Protein AF-A0A2V8LVL1-F1 (afdb_monomer_lite)

Secondary structure (DSSP, 8-state):
--HHHHHHHHHHHHHHHHH-HHHHHHHHHHHHHHHHHHHHHHHHHHHHTTTTSSPPPPGGG--HIIIIIHHHHHHHHHHHHHTHHHHHHHHHHHHHHHSHHHHHHHSSS-HHHHHHHHHHHHHHHHHHHTHHHHHHHHHHHHTT----HHHHHHHHHHHHHH-

Structure (mmCIF, N/CA/C/O backbone):
data_AF-A0A2V8LVL1-F1
#
_entry.id   AF-A0A2V8LVL1-F1
#
loop_
_atom_site.group_PDB
_atom_site.id
_atom_site.type_symbol
_atom_site.label_atom_id
_atom_site.label_alt_id
_atom_site.label_comp_id
_atom_site.label_asym_id
_atom_site.label_entity_id
_atom_site.label_seq_id
_atom_site.pdbx_PDB_ins_code
_atom_site.Cartn_x
_atom_site.Cartn_y
_atom_site.Cartn_z
_atom_site.occupancy
_atom_site.B_iso_or_equiv
_atom_site.auth_seq_id
_atom_site.auth_comp_id
_atom_site.auth_asym_id
_atom_site.auth_atom_id
_atom_site.pdbx_PDB_model_num
ATOM 1 N N . MET A 1 1 ? -0.369 -12.156 28.573 1.00 52.00 1 MET A N 1
ATOM 2 C CA . MET A 1 1 ? -1.629 -11.850 27.852 1.00 52.00 1 MET A CA 1
ATOM 3 C C . MET A 1 1 ? -1.976 -13.071 27.010 1.00 52.00 1 MET A C 1
ATOM 5 O O . MET A 1 1 ? -1.117 -13.512 26.262 1.00 52.00 1 MET A O 1
ATOM 9 N N . ARG A 1 2 ? -3.140 -13.711 27.203 1.00 53.47 2 ARG A N 1
ATOM 10 C CA . ARG A 1 2 ? -3.468 -14.971 26.502 1.00 53.47 2 ARG A CA 1
ATOM 11 C C . ARG A 1 2 ? -3.594 -14.706 24.993 1.00 53.47 2 ARG A C 1
ATOM 13 O O . ARG A 1 2 ? -4.491 -13.974 24.589 1.00 53.47 2 ARG A O 1
ATOM 20 N N . SER A 1 3 ? -2.708 -15.309 24.196 1.00 59.66 3 SER A N 1
ATOM 21 C CA . SER A 1 3 ? -2.591 -15.180 22.728 1.00 59.66 3 SER A CA 1
ATOM 22 C C . SER A 1 3 ? -3.938 -15.202 21.978 1.00 59.66 3 SER A C 1
ATOM 24 O O . SER A 1 3 ? -4.165 -14.400 21.073 1.00 59.66 3 SER A O 1
ATOM 26 N N . HIS A 1 4 ? -4.889 -16.020 22.440 1.00 60.53 4 HIS A N 1
ATOM 27 C CA . HIS A 1 4 ? -6.235 -16.129 21.864 1.00 60.53 4 HIS A CA 1
ATOM 28 C C . HIS A 1 4 ? -7.018 -14.805 21.812 1.00 60.53 4 HIS A C 1
ATOM 30 O O . HIS A 1 4 ? -7.758 -14.574 20.864 1.00 60.53 4 HIS A O 1
ATOM 36 N N . SER A 1 5 ? -6.838 -13.900 22.782 1.00 81.31 5 SER A N 1
ATOM 37 C CA . SER A 1 5 ? -7.533 -12.602 22.773 1.00 81.31 5 SER A CA 1
ATOM 38 C C . SER A 1 5 ? -7.004 -11.668 21.682 1.00 81.31 5 SER A C 1
ATOM 40 O O . SER A 1 5 ? -7.778 -10.911 21.102 1.00 81.31 5 SER A O 1
ATOM 42 N N . PHE A 1 6 ? -5.706 -11.732 21.380 1.00 86.25 6 PHE A N 1
ATOM 43 C CA . PHE A 1 6 ? -5.088 -10.870 20.376 1.00 86.25 6 PHE A CA 1
ATOM 44 C C . PHE A 1 6 ? -5.440 -11.307 18.954 1.00 86.25 6 PHE A C 1
ATOM 46 O O . PHE A 1 6 ? -5.788 -10.474 18.126 1.00 86.25 6 PHE A O 1
ATOM 53 N N . LEU A 1 7 ? -5.433 -12.614 18.687 1.00 88.44 7 LEU A N 1
ATOM 54 C CA . LEU A 1 7 ? -5.846 -13.149 17.388 1.00 88.44 7 LEU A CA 1
ATOM 55 C C . LEU A 1 7 ? -7.315 -12.838 17.081 1.00 88.44 7 LEU A C 1
ATOM 57 O O . LEU A 1 7 ? -7.642 -12.508 15.945 1.00 88.44 7 LEU A O 1
ATOM 61 N N . HIS A 1 8 ? -8.193 -12.864 18.089 1.00 89.88 8 HIS A N 1
ATOM 62 C CA . HIS A 1 8 ? -9.584 -12.441 17.911 1.00 89.88 8 HIS A CA 1
ATOM 63 C C . HIS A 1 8 ? -9.707 -10.944 17.606 1.00 89.88 8 HIS A C 1
ATOM 65 O O . HIS A 1 8 ? -10.523 -10.572 16.766 1.00 89.88 8 HIS A O 1
ATOM 71 N N . LEU A 1 9 ? -8.883 -10.093 18.234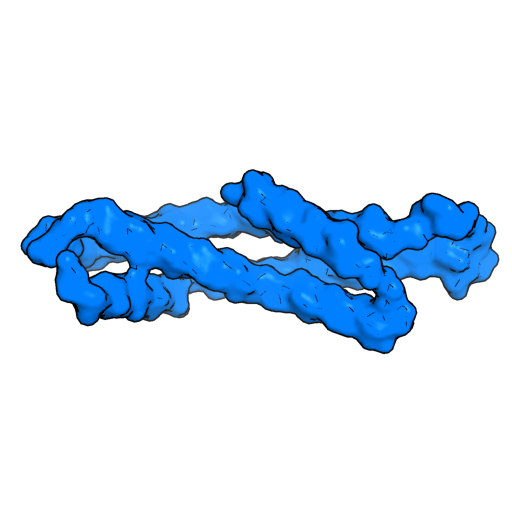 1.00 90.69 9 LEU A N 1
ATOM 72 C CA . LEU A 1 9 ? -8.817 -8.671 17.885 1.00 90.69 9 LEU A CA 1
ATOM 73 C C . LEU A 1 9 ? -8.389 -8.499 16.424 1.00 90.69 9 LEU A C 1
ATOM 75 O O . LEU A 1 9 ? -9.092 -7.837 15.674 1.00 90.69 9 LEU A O 1
ATOM 79 N N . VAL A 1 10 ? -7.310 -9.156 15.991 1.00 92.81 10 VAL A N 1
ATOM 80 C CA . VAL A 1 10 ? -6.839 -9.092 14.595 1.00 92.81 10 VAL A CA 1
ATOM 81 C C . VAL A 1 10 ? -7.902 -9.595 13.613 1.00 92.81 10 VAL A C 1
ATOM 83 O O . VAL A 1 10 ? -8.160 -8.932 12.614 1.00 92.81 10 VAL A O 1
ATOM 86 N N . GLY A 1 11 ? -8.564 -10.721 13.893 1.00 93.56 11 GLY A N 1
ATOM 87 C CA . GLY A 1 11 ? -9.624 -11.255 13.028 1.00 93.56 11 GLY A CA 1
ATOM 88 C C . GLY A 1 11 ? -10.840 -10.328 12.919 1.00 93.56 11 GLY A C 1
ATOM 89 O O . GLY A 1 11 ? -11.407 -10.160 11.834 1.00 93.56 11 GLY A O 1
ATOM 90 N N . LYS A 1 12 ? -11.210 -9.672 14.025 1.00 92.25 12 LYS A N 1
ATOM 91 C CA . LYS A 1 12 ? -12.250 -8.637 14.048 1.00 92.25 12 LYS A CA 1
ATOM 92 C C . LYS A 1 12 ? -11.837 -7.432 13.203 1.00 92.25 12 LYS A C 1
ATOM 94 O O . LYS A 1 12 ? -12.599 -7.023 12.333 1.00 92.25 12 LYS A O 1
ATOM 99 N N . GLU A 1 13 ? -10.635 -6.896 13.418 1.00 94.25 13 GLU A N 1
ATOM 100 C CA . GLU A 1 13 ? -10.109 -5.751 12.662 1.00 94.25 13 GLU A CA 1
ATOM 101 C C . GLU A 1 13 ? -10.022 -6.058 11.159 1.00 94.25 13 GLU A C 1
ATOM 103 O O . GLU A 1 13 ? -10.396 -5.233 10.328 1.00 94.25 13 GLU A O 1
ATOM 108 N N . TRP A 1 14 ? -9.589 -7.269 10.797 1.00 94.75 14 TRP A N 1
ATOM 109 C CA . TRP A 1 14 ? -9.525 -7.732 9.410 1.00 94.75 14 TRP A CA 1
ATOM 110 C C . TRP A 1 14 ? -10.909 -7.730 8.761 1.00 94.75 14 TRP A C 1
ATOM 112 O O . TRP A 1 14 ? -11.099 -7.166 7.687 1.00 94.75 14 TRP A O 1
ATOM 122 N N . SER A 1 15 ? -11.906 -8.288 9.445 1.00 93.75 15 SER A N 1
ATOM 123 C CA . SER A 1 15 ? -13.287 -8.307 8.953 1.00 93.75 15 SER A CA 1
ATOM 124 C C . SER A 1 15 ? -13.844 -6.891 8.755 1.00 93.75 15 SER A C 1
ATOM 126 O O . SER A 1 15 ? -14.516 -6.622 7.760 1.00 93.75 15 SER A O 1
ATOM 128 N N . GLU A 1 16 ? -13.525 -5.959 9.656 1.00 92.75 16 GLU A N 1
ATOM 129 C CA . GLU A 1 16 ? -13.920 -4.552 9.523 1.00 92.75 16 GLU A CA 1
ATOM 130 C C . GLU A 1 16 ? -13.221 -3.840 8.361 1.00 92.75 16 GLU A C 1
ATOM 132 O O . GLU A 1 16 ? -13.859 -3.052 7.658 1.00 92.75 16 GLU A O 1
ATOM 137 N N . LEU A 1 17 ? -11.939 -4.134 8.118 1.00 94.31 17 LEU A N 1
ATOM 138 C CA . LEU A 1 17 ? -11.210 -3.608 6.966 1.00 94.31 17 LEU A CA 1
ATOM 139 C C . LEU A 1 17 ? -11.867 -4.060 5.654 1.00 94.31 17 LEU A C 1
ATOM 141 O O . LEU A 1 17 ? -12.141 -3.226 4.793 1.00 94.31 17 LEU A O 1
ATOM 145 N N . PHE A 1 18 ? -12.198 -5.348 5.525 1.00 93.69 18 PHE A N 1
ATOM 146 C CA . PHE A 1 18 ? -12.882 -5.884 4.340 1.00 93.69 18 PHE A CA 1
ATOM 147 C C . PHE A 1 18 ? -14.332 -5.407 4.206 1.00 93.69 18 PHE A C 1
ATOM 149 O O . PHE A 1 18 ? -14.850 -5.332 3.095 1.00 93.69 18 PHE A O 1
ATOM 156 N N . ALA A 1 19 ? -14.994 -5.029 5.298 1.00 93.56 19 ALA A N 1
ATOM 157 C CA . ALA A 1 19 ? -16.304 -4.382 5.241 1.00 93.56 19 ALA A CA 1
ATOM 158 C C . ALA A 1 19 ? -16.224 -2.889 4.849 1.00 93.56 19 ALA A C 1
ATOM 160 O O . ALA A 1 19 ? -17.241 -2.263 4.533 1.00 93.56 19 ALA A O 1
ATOM 161 N N . SER A 1 20 ? -15.031 -2.285 4.871 1.00 93.44 20 SER A N 1
ATOM 162 C CA . SER A 1 20 ? -14.841 -0.860 4.609 1.00 93.44 20 SER A CA 1
ATOM 163 C C . SER A 1 20 ? -14.911 -0.532 3.118 1.00 93.44 20 SER A C 1
ATOM 165 O O . SER A 1 20 ? -14.058 -0.931 2.328 1.00 93.44 20 SER A O 1
ATOM 167 N N . ARG A 1 21 ? -15.879 0.308 2.731 1.00 94.69 21 ARG A N 1
ATOM 168 C CA . ARG A 1 21 ? -15.981 0.841 1.358 1.00 94.69 21 ARG A CA 1
ATOM 169 C C . ARG A 1 21 ? -14.719 1.591 0.929 1.00 94.69 21 ARG A C 1
ATOM 171 O O . ARG A 1 21 ? -14.315 1.474 -0.219 1.00 94.69 21 ARG A O 1
ATOM 178 N N . SER A 1 22 ? -14.083 2.329 1.841 1.00 93.88 22 SER A N 1
ATOM 179 C CA . SER A 1 22 ? -12.853 3.077 1.547 1.00 93.88 22 SER A CA 1
ATOM 180 C C . SER A 1 22 ? -11.697 2.152 1.165 1.00 93.88 22 SER A C 1
ATOM 182 O O . SER A 1 22 ? -10.917 2.496 0.285 1.00 93.88 22 SER A O 1
ATOM 184 N N . PHE A 1 23 ? -11.604 0.971 1.786 1.00 95.06 23 PHE A N 1
ATOM 185 C CA . PHE A 1 23 ? -10.581 -0.019 1.445 1.00 95.06 23 PHE A CA 1
ATOM 186 C C . PHE A 1 23 ? -10.811 -0.598 0.045 1.00 95.06 23 PHE A C 1
ATOM 188 O O . PHE A 1 23 ? -9.888 -0.652 -0.761 1.00 95.06 23 PHE A O 1
ATOM 195 N N . TRP A 1 24 ? -12.057 -0.931 -0.295 1.00 96.31 24 TRP A N 1
ATOM 196 C CA . TRP A 1 24 ? -12.397 -1.370 -1.651 1.00 96.31 24 TRP A CA 1
ATOM 197 C C . TRP A 1 24 ? -12.166 -0.293 -2.708 1.00 96.31 24 TRP A C 1
ATOM 199 O O . TRP A 1 24 ? -11.687 -0.609 -3.791 1.00 96.31 24 TRP A O 1
ATOM 209 N N . LEU A 1 25 ? -12.454 0.973 -2.396 1.00 95.19 25 LEU A N 1
ATOM 210 C CA . LEU A 1 25 ? -12.138 2.091 -3.287 1.00 95.19 25 LEU A CA 1
ATOM 211 C C . LEU A 1 25 ? -10.628 2.226 -3.503 1.00 95.19 25 LEU A C 1
ATOM 213 O O . LEU A 1 25 ? -10.206 2.392 -4.642 1.00 95.19 25 LEU A O 1
ATOM 217 N N . LEU A 1 26 ? -9.813 2.095 -2.449 1.00 95.00 26 LEU A N 1
ATOM 218 C CA . LEU A 1 26 ? -8.354 2.059 -2.581 1.00 95.00 26 LEU A CA 1
ATOM 219 C C . LEU A 1 26 ? -7.922 0.940 -3.540 1.00 95.00 26 LEU A C 1
ATOM 221 O O . LEU A 1 26 ? -7.208 1.214 -4.500 1.00 95.00 26 LEU A O 1
ATOM 225 N N . LEU A 1 27 ? -8.379 -0.297 -3.317 1.00 94.62 27 LEU A N 1
ATOM 226 C CA . LEU A 1 27 ? -8.017 -1.445 -4.158 1.00 94.62 27 LEU A CA 1
ATOM 227 C C . LEU A 1 27 ? -8.472 -1.279 -5.614 1.00 94.62 27 LEU A C 1
ATOM 229 O O . LEU A 1 27 ? -7.735 -1.614 -6.539 1.00 94.62 27 LEU A O 1
ATOM 233 N N . LEU A 1 28 ? -9.672 -0.738 -5.823 1.00 95.44 28 LEU A N 1
ATOM 234 C CA . LEU A 1 28 ? -10.215 -0.496 -7.154 1.00 95.44 28 LEU A CA 1
ATOM 235 C C . LEU A 1 28 ? -9.431 0.586 -7.902 1.00 95.44 28 LEU A C 1
ATOM 237 O O . LEU A 1 28 ? -9.239 0.462 -9.106 1.00 95.44 28 LEU A O 1
ATOM 241 N N . MET A 1 29 ? -8.964 1.625 -7.208 1.00 94.69 29 MET A N 1
ATOM 242 C CA . MET A 1 29 ? -8.209 2.723 -7.818 1.00 94.69 29 MET A CA 1
ATOM 243 C C . MET A 1 29 ? -6.737 2.377 -8.052 1.00 94.69 29 MET A C 1
ATOM 245 O O . MET A 1 29 ? -6.157 2.816 -9.045 1.00 94.69 29 MET A O 1
ATOM 249 N N . ILE A 1 30 ? -6.125 1.586 -7.167 1.00 94.44 30 ILE A N 1
ATOM 250 C CA . ILE A 1 30 ? -4.687 1.307 -7.235 1.00 94.44 30 ILE A CA 1
ATOM 251 C C . ILE A 1 30 ? -4.324 0.435 -8.440 1.00 94.44 30 ILE A C 1
ATOM 253 O O . ILE A 1 30 ? -3.282 0.645 -9.048 1.00 94.44 30 ILE A O 1
ATOM 257 N N . GLY A 1 31 ? -5.209 -0.482 -8.847 1.00 92.75 31 GLY A N 1
ATOM 258 C CA . GLY A 1 31 ? -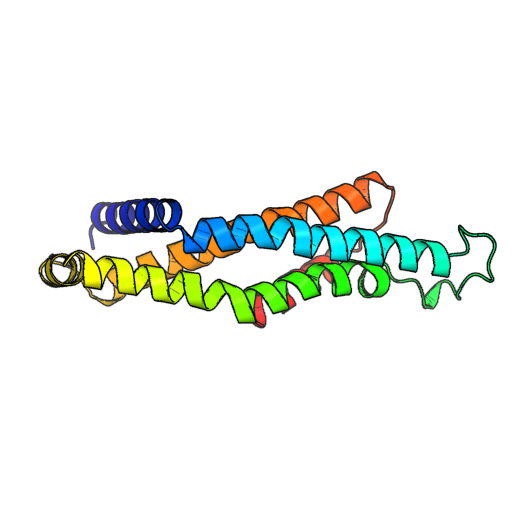5.010 -1.322 -10.030 1.00 92.75 31 GLY A CA 1
ATOM 259 C C . GLY A 1 31 ? -4.825 -0.509 -11.320 1.00 92.75 31 GLY A C 1
ATOM 260 O O . GLY A 1 31 ? -3.759 -0.597 -11.928 1.00 92.75 31 GLY A O 1
ATOM 261 N N . PRO A 1 32 ? -5.812 0.307 -11.737 1.00 94.00 32 PRO A N 1
ATOM 262 C CA . PRO A 1 32 ? -5.694 1.178 -12.903 1.00 94.00 32 PRO A CA 1
ATOM 263 C C . PRO A 1 32 ? -4.547 2.182 -12.798 1.00 94.00 32 PRO A C 1
ATOM 265 O O . PRO A 1 32 ? -3.872 2.421 -13.793 1.00 94.00 32 PRO A O 1
ATOM 268 N N . LEU A 1 33 ? -4.297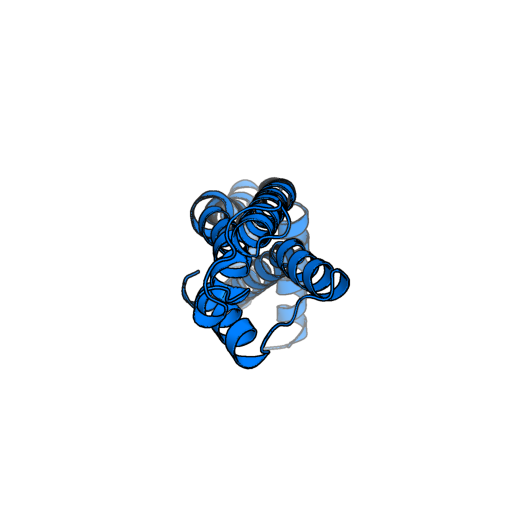 2.746 -11.611 1.00 92.88 33 LEU A N 1
ATOM 269 C CA . LEU A 1 33 ? -3.235 3.736 -11.419 1.00 92.88 33 LEU A CA 1
ATOM 270 C C . LEU A 1 33 ? -1.846 3.127 -11.661 1.00 92.88 33 LEU A C 1
ATOM 272 O O . LEU A 1 33 ? -1.060 3.656 -12.446 1.00 92.88 33 LEU A O 1
ATOM 276 N N . VAL A 1 34 ? -1.572 1.979 -11.037 1.00 94.25 34 VAL A N 1
ATOM 277 C CA . VAL A 1 34 ? -0.312 1.241 -11.201 1.00 94.25 34 VAL A CA 1
ATOM 278 C C . VAL A 1 34 ? -0.204 0.663 -12.609 1.00 94.25 34 VAL A C 1
ATOM 280 O O . VAL A 1 34 ? 0.849 0.760 -13.231 1.00 94.25 34 VAL A O 1
ATOM 283 N N . GLY A 1 35 ? -1.292 0.107 -13.146 1.00 93.12 35 GLY A N 1
ATOM 284 C CA . GLY A 1 35 ? -1.327 -0.456 -14.495 1.00 93.12 35 GLY A CA 1
ATOM 285 C C . GLY A 1 35 ? -1.066 0.590 -15.578 1.00 93.12 35 GLY A C 1
ATOM 286 O O . GLY A 1 35 ? -0.278 0.348 -16.488 1.00 93.12 35 GLY A O 1
ATOM 287 N N . HIS A 1 36 ? -1.666 1.776 -15.464 1.00 93.38 36 HIS A N 1
ATOM 288 C CA . HIS A 1 36 ? -1.409 2.879 -16.387 1.00 93.38 36 HIS A CA 1
ATOM 289 C C . HIS A 1 36 ? 0.037 3.381 -16.291 1.00 93.38 36 HIS A C 1
ATOM 291 O O . HIS A 1 36 ? 0.673 3.589 -17.326 1.00 93.38 36 HIS A O 1
ATOM 297 N N . GLY A 1 37 ? 0.573 3.515 -15.070 1.00 91.38 37 GLY A N 1
ATOM 298 C CA . GLY A 1 37 ? 1.981 3.854 -14.850 1.00 91.38 37 GLY A CA 1
ATOM 299 C C . GLY A 1 37 ? 2.924 2.834 -15.491 1.00 91.38 37 GLY A C 1
ATOM 300 O O . GLY A 1 37 ? 3.826 3.212 -16.232 1.00 91.38 37 GLY A O 1
ATOM 301 N N . PHE A 1 38 ? 2.651 1.543 -15.293 1.00 94.06 38 PHE A N 1
ATOM 302 C CA . PHE A 1 38 ? 3.406 0.438 -15.881 1.00 94.06 38 PHE A CA 1
ATOM 303 C C . PHE A 1 38 ? 3.388 0.457 -17.413 1.00 94.06 38 PHE A C 1
ATOM 305 O O . PHE A 1 38 ? 4.448 0.440 -18.032 1.00 94.06 38 PHE A O 1
ATOM 312 N N . ILE A 1 39 ? 2.205 0.507 -18.036 1.00 93.50 39 ILE A N 1
ATOM 313 C CA . ILE A 1 39 ? 2.075 0.456 -19.503 1.00 93.50 39 ILE A CA 1
ATOM 314 C C . ILE A 1 39 ? 2.786 1.652 -20.137 1.00 93.50 39 ILE A C 1
ATOM 316 O O . ILE A 1 39 ? 3.552 1.481 -21.085 1.00 93.50 39 ILE A O 1
ATOM 320 N N . THR A 1 40 ? 2.565 2.849 -19.590 1.00 92.94 40 THR A N 1
ATOM 321 C CA . THR A 1 40 ? 3.198 4.078 -20.080 1.00 92.94 40 THR A CA 1
ATOM 322 C C . THR A 1 40 ? 4.716 3.998 -19.948 1.00 92.94 40 THR A C 1
ATOM 324 O O . THR A 1 40 ? 5.432 4.287 -20.903 1.00 92.94 40 THR A O 1
ATOM 327 N N . ALA A 1 41 ? 5.224 3.549 -18.798 1.00 92.38 41 ALA A N 1
ATOM 328 C CA . ALA A 1 41 ? 6.659 3.474 -18.564 1.00 92.38 41 ALA A CA 1
ATOM 329 C C . ALA A 1 41 ? 7.348 2.408 -19.430 1.00 92.38 41 ALA A C 1
ATOM 331 O O . ALA A 1 41 ? 8.418 2.660 -19.973 1.00 92.38 41 ALA A O 1
ATOM 332 N N . VAL A 1 42 ? 6.716 1.246 -19.630 1.00 91.56 42 VAL A N 1
ATOM 333 C CA . VAL A 1 42 ? 7.218 0.216 -20.554 1.00 91.56 42 VAL A CA 1
ATOM 334 C C . VAL A 1 42 ? 7.251 0.736 -21.993 1.00 91.56 42 VAL A C 1
ATOM 336 O O . VAL A 1 42 ? 8.235 0.499 -22.689 1.00 91.56 42 VAL A O 1
ATOM 339 N N . GLY A 1 43 ? 6.222 1.469 -22.433 1.00 90.00 43 GLY A N 1
ATOM 340 C CA . GLY A 1 43 ? 6.191 2.087 -23.763 1.00 90.00 43 GLY A CA 1
ATOM 341 C C . GLY A 1 43 ? 7.338 3.079 -23.971 1.00 90.00 43 GLY A C 1
ATOM 342 O O . GLY A 1 43 ? 8.107 2.943 -24.919 1.00 90.00 43 GLY A O 1
ATOM 343 N N . LEU A 1 44 ? 7.518 4.009 -23.028 1.00 88.75 44 LEU A N 1
ATOM 344 C CA . LEU A 1 44 ? 8.610 4.989 -23.063 1.00 88.75 44 LEU A CA 1
ATOM 345 C C . LEU A 1 44 ? 9.990 4.322 -23.009 1.00 88.75 44 LEU A C 1
ATOM 347 O O . LEU A 1 44 ? 10.902 4.714 -23.736 1.00 88.75 44 LEU A O 1
ATOM 351 N N . TYR A 1 45 ? 10.145 3.286 -22.182 1.00 89.12 45 TYR A N 1
ATOM 352 C CA . TYR A 1 45 ? 11.377 2.505 -22.119 1.00 89.12 45 TYR A CA 1
ATOM 353 C C . TYR A 1 45 ? 11.672 1.810 -23.457 1.00 89.12 45 TYR A C 1
ATOM 355 O O . TYR A 1 45 ? 12.814 1.809 -23.921 1.00 89.12 45 TYR A O 1
ATOM 363 N N . ALA A 1 46 ? 10.652 1.248 -24.111 1.00 87.06 46 ALA A N 1
ATOM 364 C CA . ALA A 1 46 ? 10.793 0.584 -25.402 1.00 87.06 46 ALA A CA 1
ATOM 365 C C . ALA A 1 46 ? 11.177 1.568 -26.522 1.00 87.06 46 ALA A C 1
ATOM 367 O O . ALA A 1 46 ? 12.042 1.250 -27.347 1.00 87.06 46 ALA A O 1
ATOM 368 N N . GLU A 1 47 ? 10.586 2.765 -26.540 1.00 86.19 47 GLU A N 1
ATOM 369 C CA . GLU A 1 47 ? 10.948 3.843 -27.468 1.00 86.19 47 GLU A CA 1
ATOM 370 C C . GLU A 1 47 ? 12.404 4.281 -27.272 1.00 86.19 47 GLU A C 1
ATOM 372 O O . GLU A 1 47 ? 13.176 4.296 -28.233 1.00 86.19 47 GLU A O 1
ATOM 377 N N . ALA A 1 48 ? 12.808 4.539 -26.024 1.00 86.06 48 ALA A N 1
ATOM 378 C CA . ALA A 1 48 ? 14.181 4.910 -25.678 1.00 86.06 48 ALA A CA 1
ATOM 379 C C . ALA A 1 48 ? 15.208 3.816 -26.031 1.00 86.06 48 ALA A C 1
ATOM 381 O O . ALA A 1 48 ? 16.351 4.117 -26.379 1.00 86.06 48 ALA A O 1
ATOM 382 N N . SER A 1 49 ? 14.793 2.547 -25.999 1.00 81.94 49 SER A N 1
ATOM 383 C CA . SER A 1 49 ? 15.619 1.398 -26.391 1.00 81.94 49 SER A CA 1
ATOM 384 C C . SER A 1 49 ? 15.764 1.229 -27.912 1.00 81.94 49 SER A C 1
ATOM 386 O O . SER A 1 49 ? 16.465 0.324 -28.359 1.00 81.94 49 SER A O 1
ATOM 388 N N . GLY A 1 50 ? 15.109 2.066 -28.726 1.00 80.06 50 GLY A N 1
ATOM 389 C CA . GLY A 1 50 ? 15.194 2.012 -30.189 1.00 80.06 50 GLY A CA 1
ATOM 390 C C . GLY A 1 50 ? 14.266 0.986 -30.849 1.00 80.06 50 GLY A C 1
ATOM 391 O O . GLY A 1 50 ? 14.330 0.803 -32.064 1.00 80.06 50 GLY A O 1
ATOM 392 N N . SER A 1 51 ? 13.363 0.341 -30.098 1.00 76.81 51 SER A N 1
ATOM 393 C CA . SER A 1 51 ? 12.426 -0.653 -30.659 1.00 76.81 51 SER A CA 1
ATOM 394 C C . SER A 1 51 ? 11.447 -0.062 -31.691 1.00 76.81 51 SER A C 1
ATOM 396 O O . SER A 1 51 ? 10.945 -0.787 -32.546 1.00 76.81 51 SER A O 1
ATOM 398 N N . GLY A 1 52 ? 11.230 1.259 -31.664 1.00 68.94 52 GLY A N 1
ATOM 399 C CA . GLY A 1 52 ? 10.420 2.008 -32.633 1.00 68.94 52 GLY A CA 1
ATOM 400 C C . GLY A 1 52 ? 11.182 2.535 -33.858 1.00 68.94 52 GLY A C 1
ATOM 401 O O . GLY A 1 52 ? 10.640 3.356 -34.591 1.00 68.94 52 GLY A O 1
ATOM 402 N N . GLY A 1 53 ? 12.442 2.130 -34.071 1.00 68.75 53 GLY A N 1
ATOM 403 C CA . GLY A 1 53 ? 13.271 2.592 -35.198 1.00 68.75 53 GLY A CA 1
ATOM 404 C C . GLY A 1 53 ? 13.910 3.978 -35.017 1.00 68.75 53 GLY A C 1
ATOM 405 O O . GLY A 1 53 ? 14.537 4.488 -35.944 1.00 68.75 53 GLY A O 1
ATOM 406 N N . GLY A 1 54 ? 13.764 4.586 -33.835 1.00 72.06 54 GLY A N 1
ATOM 407 C CA . GLY A 1 54 ? 14.448 5.822 -33.443 1.00 72.06 54 GLY A CA 1
ATOM 408 C C . GLY A 1 54 ? 15.887 5.589 -32.954 1.00 72.06 54 GLY A C 1
ATOM 409 O O . GLY A 1 54 ? 16.286 4.444 -32.726 1.00 72.06 54 GLY A O 1
ATOM 410 N N . PRO A 1 55 ? 16.687 6.660 -32.776 1.00 70.62 55 PRO A N 1
ATOM 411 C CA . PRO A 1 55 ? 18.041 6.545 -32.245 1.00 70.62 55 PRO A CA 1
ATOM 412 C C . PRO A 1 55 ? 18.005 5.964 -30.827 1.00 70.62 55 PRO A C 1
ATOM 414 O O . PRO A 1 55 ? 17.431 6.562 -29.919 1.00 70.62 55 PRO A O 1
ATOM 417 N N . ALA A 1 56 ? 18.616 4.791 -30.647 1.00 77.25 56 ALA A N 1
ATOM 418 C CA . ALA A 1 56 ? 18.685 4.134 -29.349 1.00 77.25 56 ALA A CA 1
ATOM 419 C C . ALA A 1 56 ? 19.533 4.960 -28.372 1.00 77.25 56 ALA A C 1
ATOM 421 O O . ALA A 1 56 ? 20.627 5.421 -28.714 1.00 77.25 56 ALA A O 1
ATOM 422 N N . ALA A 1 57 ? 19.039 5.122 -27.144 1.00 77.00 57 ALA A N 1
ATOM 423 C CA . ALA A 1 57 ? 19.831 5.694 -26.067 1.00 77.00 57 ALA A CA 1
ATOM 424 C C . ALA A 1 57 ? 21.043 4.800 -25.752 1.00 77.00 57 ALA A C 1
ATOM 426 O O . ALA A 1 57 ? 21.042 3.592 -26.008 1.00 77.00 57 ALA A O 1
ATOM 427 N N . LEU A 1 58 ? 22.092 5.397 -25.178 1.00 74.81 58 LEU A N 1
ATOM 428 C CA . LEU A 1 58 ? 23.268 4.643 -24.747 1.00 74.81 58 LEU A CA 1
ATOM 429 C C . LEU A 1 58 ? 22.846 3.551 -23.745 1.00 74.81 58 LEU A C 1
ATOM 431 O O . LEU A 1 58 ? 22.109 3.863 -22.807 1.00 74.81 58 LEU A O 1
ATOM 435 N N . PRO A 1 59 ? 23.342 2.305 -23.872 1.00 71.00 59 PRO A N 1
ATOM 436 C CA . PRO A 1 59 ? 22.966 1.201 -22.986 1.00 71.00 59 PRO A CA 1
ATOM 437 C C . PRO A 1 59 ? 23.172 1.499 -21.496 1.00 71.00 59 PRO A C 1
ATOM 439 O O . PRO A 1 59 ? 22.398 1.035 -20.665 1.00 71.00 59 PRO A O 1
ATOM 442 N N . GLN A 1 60 ? 24.174 2.316 -21.149 1.00 72.19 60 GLN A N 1
ATOM 443 C CA . GLN A 1 60 ? 24.415 2.746 -19.767 1.00 72.19 60 GLN A CA 1
ATOM 444 C C . GLN A 1 60 ? 23.290 3.619 -19.175 1.00 72.19 60 GLN A C 1
ATOM 446 O O . GLN A 1 60 ? 23.213 3.736 -17.958 1.00 72.19 60 GLN A O 1
ATOM 451 N N . GLY A 1 61 ? 22.435 4.232 -20.001 1.00 71.12 61 GLY A N 1
ATOM 452 C CA . GLY A 1 61 ? 21.302 5.056 -19.562 1.00 71.12 61 GLY A CA 1
ATOM 453 C C . GLY A 1 61 ? 19.954 4.326 -19.527 1.00 71.12 61 GLY A C 1
ATOM 454 O O . GLY A 1 61 ? 18.957 4.932 -19.149 1.00 71.12 61 GLY A O 1
ATOM 455 N N . LEU A 1 62 ? 19.900 3.050 -19.926 1.00 79.19 62 LEU A N 1
ATOM 456 C CA . LEU A 1 62 ? 18.660 2.274 -20.060 1.00 79.19 62 LEU A CA 1
ATOM 457 C C . LEU A 1 62 ? 18.485 1.273 -18.911 1.00 79.19 62 LEU A C 1
ATOM 459 O O . LEU A 1 62 ? 18.378 0.064 -19.123 1.00 79.19 62 LEU A O 1
ATOM 463 N N . THR A 1 63 ? 18.424 1.769 -17.677 1.00 85.38 63 THR A N 1
ATOM 464 C CA . THR A 1 63 ? 18.134 0.938 -16.501 1.00 85.38 63 THR A CA 1
ATOM 465 C C . THR A 1 63 ? 16.616 0.681 -16.398 1.00 85.38 63 THR A C 1
ATOM 467 O O . THR A 1 63 ? 15.827 1.628 -16.346 1.00 85.38 63 THR A O 1
ATOM 470 N N . PRO A 1 64 ? 16.146 -0.584 -16.338 1.00 84.00 64 PRO A N 1
ATOM 471 C CA . PRO A 1 64 ? 14.724 -0.883 -16.114 1.00 84.00 64 PRO A CA 1
ATOM 472 C C . PRO A 1 64 ? 14.201 -0.344 -14.775 1.00 84.00 64 PRO A C 1
ATOM 474 O O . PRO A 1 64 ? 13.010 -0.071 -14.621 1.00 84.00 64 PRO A O 1
ATOM 477 N N . LEU A 1 65 ? 15.101 -0.186 -13.800 1.00 84.38 65 LEU A N 1
ATOM 478 C CA . LEU A 1 65 ? 14.786 0.377 -12.496 1.00 84.38 65 LEU A CA 1
ATOM 479 C C . LEU A 1 65 ? 14.271 1.815 -12.624 1.00 84.38 65 LEU A C 1
ATOM 481 O O . LEU A 1 65 ? 13.166 2.103 -12.169 1.00 84.38 65 LEU A O 1
ATOM 485 N N . ASP A 1 66 ? 15.036 2.688 -13.278 1.00 82.75 66 ASP A N 1
ATOM 486 C CA . ASP A 1 66 ? 14.696 4.108 -13.383 1.00 82.75 66 ASP A CA 1
ATOM 487 C C . ASP A 1 66 ? 13.673 4.356 -14.492 1.00 82.75 66 ASP A C 1
ATOM 489 O O . ASP A 1 66 ? 12.752 5.153 -14.329 1.00 82.75 66 ASP A O 1
ATOM 493 N N . GLY A 1 67 ? 13.799 3.636 -15.609 1.00 83.69 67 GLY A N 1
ATOM 494 C CA . GLY A 1 67 ? 12.939 3.832 -16.772 1.00 83.69 67 GLY A CA 1
ATOM 495 C C . GLY A 1 67 ? 11.529 3.264 -16.618 1.00 83.69 67 GLY A C 1
ATOM 496 O O . GLY A 1 67 ? 10.616 3.723 -17.299 1.00 83.69 67 GLY A O 1
ATOM 497 N N . MET A 1 68 ? 11.332 2.275 -15.741 1.00 88.19 68 MET A N 1
ATOM 498 C CA . MET A 1 68 ? 10.074 1.532 -15.683 1.00 88.19 68 MET A CA 1
ATOM 499 C C . MET A 1 68 ? 9.575 1.261 -14.259 1.00 88.19 68 MET A C 1
ATOM 501 O O . MET A 1 68 ? 8.414 1.556 -13.959 1.00 88.19 68 MET A O 1
ATOM 505 N N . LEU A 1 69 ? 10.416 0.753 -13.352 1.00 87.31 69 LEU A N 1
ATOM 506 C CA . LEU A 1 69 ? 9.959 0.429 -11.995 1.00 87.31 69 LEU A CA 1
ATOM 507 C C . LEU A 1 69 ? 9.669 1.684 -11.171 1.00 87.31 69 LEU A C 1
ATOM 509 O O . LEU A 1 69 ? 8.604 1.767 -10.564 1.00 87.31 69 LEU A O 1
ATOM 513 N N . ALA A 1 70 ? 10.561 2.674 -11.171 1.00 86.50 70 ALA A N 1
ATOM 514 C CA . ALA A 1 70 ? 10.374 3.924 -10.440 1.00 86.50 70 ALA A CA 1
ATOM 515 C C . ALA A 1 70 ? 9.043 4.637 -10.775 1.00 86.50 70 ALA A C 1
ATOM 517 O O . ALA A 1 70 ? 8.278 4.902 -9.845 1.00 86.50 70 ALA A O 1
ATOM 518 N N . PRO A 1 71 ? 8.681 4.888 -12.051 1.00 87.38 71 PRO A N 1
ATOM 519 C CA . PRO A 1 71 ? 7.387 5.493 -12.383 1.00 87.38 71 PRO A CA 1
ATOM 520 C C . PRO A 1 71 ? 6.190 4.583 -12.066 1.00 87.38 71 PRO A C 1
ATOM 522 O O . PRO A 1 71 ? 5.148 5.079 -11.637 1.00 87.38 71 PRO A O 1
ATOM 525 N N . THR A 1 72 ? 6.331 3.257 -12.197 1.00 90.19 72 THR A N 1
ATOM 526 C CA . THR A 1 72 ? 5.272 2.304 -11.813 1.00 90.19 72 THR A CA 1
ATOM 527 C C . THR A 1 72 ? 4.991 2.355 -10.310 1.00 90.19 72 THR A C 1
ATOM 529 O O . THR A 1 72 ? 3.834 2.382 -9.894 1.00 90.19 72 THR A O 1
ATOM 532 N N . PHE A 1 73 ? 6.038 2.400 -9.482 1.00 89.31 73 PHE A N 1
ATOM 533 C CA . PHE A 1 73 ? 5.902 2.477 -8.029 1.00 89.31 73 PHE A CA 1
ATOM 534 C C . PHE A 1 73 ? 5.574 3.889 -7.524 1.00 89.31 73 PHE A C 1
ATOM 536 O O . PHE A 1 73 ? 4.964 4.020 -6.468 1.00 89.31 73 PHE A O 1
ATOM 543 N N . GLY A 1 74 ? 5.834 4.941 -8.305 1.00 87.56 74 GLY A N 1
ATOM 544 C CA . GLY A 1 74 ? 5.367 6.299 -8.001 1.00 87.56 74 GLY A CA 1
ATOM 545 C C . GLY A 1 74 ? 3.837 6.417 -7.909 1.00 87.56 74 GLY A C 1
ATOM 546 O O . GLY A 1 74 ? 3.315 7.230 -7.148 1.00 87.56 74 GLY A O 1
ATOM 547 N N . ALA A 1 75 ? 3.086 5.551 -8.601 1.00 89.06 75 ALA A N 1
ATOM 548 C CA . ALA A 1 75 ? 1.634 5.438 -8.430 1.00 89.06 75 ALA A CA 1
ATOM 549 C C . ALA A 1 75 ? 1.232 5.083 -6.985 1.00 89.06 75 ALA A C 1
ATOM 551 O O . ALA A 1 75 ? 0.203 5.544 -6.485 1.00 89.06 75 ALA A O 1
ATOM 552 N N . TYR A 1 76 ? 2.050 4.288 -6.297 1.00 90.31 76 TYR A N 1
ATOM 553 C CA . TYR A 1 76 ? 1.813 3.941 -4.904 1.00 90.31 76 TYR A CA 1
ATOM 554 C C . TYR A 1 76 ? 2.081 5.112 -3.954 1.00 90.31 76 TYR A C 1
ATOM 556 O O . TYR A 1 76 ? 1.353 5.235 -2.974 1.00 90.31 76 TYR A O 1
ATOM 564 N N . ASP A 1 77 ? 3.015 6.020 -4.270 1.00 89.12 77 ASP A N 1
ATOM 565 C CA . ASP A 1 77 ? 3.249 7.236 -3.468 1.00 89.12 77 ASP A CA 1
ATOM 566 C C . ASP A 1 77 ? 1.995 8.126 -3.485 1.00 89.12 77 ASP A C 1
ATOM 568 O O . ASP A 1 77 ? 1.562 8.656 -2.456 1.00 89.12 77 ASP A O 1
ATOM 572 N N . LEU A 1 78 ? 1.347 8.231 -4.652 1.00 89.44 78 LEU A N 1
ATOM 573 C CA . LEU A 1 78 ? 0.068 8.927 -4.799 1.00 89.44 78 LEU A CA 1
ATOM 574 C C . LEU A 1 78 ? -1.041 8.227 -4.006 1.00 89.44 78 LEU A C 1
ATOM 576 O O . LEU A 1 78 ? -1.794 8.886 -3.290 1.00 89.44 78 LEU A O 1
ATOM 580 N N . ALA A 1 79 ? -1.145 6.899 -4.090 1.00 90.75 79 ALA A N 1
ATOM 581 C CA . ALA A 1 79 ? -2.154 6.152 -3.341 1.00 90.75 79 ALA A CA 1
ATOM 582 C C . ALA A 1 79 ? -1.942 6.256 -1.817 1.00 90.75 79 ALA A C 1
ATOM 584 O O . ALA A 1 79 ? -2.911 6.443 -1.077 1.00 90.75 79 ALA A O 1
ATOM 585 N N . ALA A 1 80 ? -0.694 6.190 -1.351 1.00 90.00 80 ALA A N 1
ATOM 586 C CA . ALA A 1 80 ? -0.323 6.336 0.052 1.00 90.00 80 ALA A CA 1
ATOM 587 C C . ALA A 1 80 ? -0.637 7.740 0.580 1.00 90.00 80 ALA A C 1
ATOM 589 O O . ALA A 1 80 ? -1.145 7.885 1.687 1.00 90.00 80 ALA A O 1
ATOM 590 N N . THR A 1 81 ? -0.407 8.771 -0.232 1.00 90.81 81 THR A N 1
ATOM 591 C CA . THR A 1 81 ? -0.653 10.164 0.162 1.00 90.81 81 THR A CA 1
ATOM 592 C C . THR A 1 81 ? -2.139 10.522 0.114 1.00 90.81 81 THR A C 1
ATOM 594 O O . THR A 1 81 ? -2.655 11.163 1.028 1.00 90.81 81 THR A O 1
ATOM 597 N N . PHE A 1 82 ? -2.851 10.110 -0.940 1.00 91.25 82 PHE A N 1
ATOM 598 C CA . PHE A 1 82 ? -4.212 10.584 -1.204 1.00 91.25 82 PHE A CA 1
ATOM 599 C C . PHE A 1 82 ? -5.316 9.614 -0.798 1.00 91.25 82 PHE A C 1
ATOM 601 O O . PHE A 1 82 ? -6.402 10.071 -0.469 1.00 91.25 82 PHE A O 1
ATOM 608 N N . LEU A 1 83 ? -5.099 8.298 -0.826 1.00 92.12 83 LEU A N 1
ATOM 609 C CA . LEU A 1 83 ? -6.171 7.314 -0.611 1.00 92.12 83 LEU A CA 1
ATOM 610 C C . LEU A 1 83 ? -6.038 6.586 0.727 1.00 92.12 83 LEU A C 1
ATOM 612 O O . LEU A 1 83 ? -7.035 6.385 1.425 1.00 92.12 83 LEU A O 1
ATOM 616 N N . PHE A 1 84 ? -4.818 6.218 1.118 1.00 91.31 84 PHE A N 1
ATOM 617 C CA . PHE A 1 84 ? -4.573 5.456 2.341 1.00 91.31 84 PHE A CA 1
ATOM 618 C C . PHE A 1 84 ? -5.054 6.152 3.634 1.00 91.31 84 PHE A C 1
ATOM 620 O O . PHE A 1 84 ? -5.676 5.472 4.460 1.00 91.31 84 PHE A O 1
ATOM 627 N N . PRO A 1 85 ? -4.920 7.487 3.812 1.00 93.25 85 PRO A N 1
ATOM 628 C CA . PRO A 1 85 ? -5.429 8.164 5.004 1.00 93.25 85 PRO A CA 1
ATOM 629 C C . PRO A 1 85 ? -6.940 7.985 5.185 1.00 93.25 85 PRO A C 1
ATOM 631 O O . PRO A 1 85 ? -7.413 7.838 6.311 1.00 93.25 85 PRO A O 1
ATOM 634 N N . PHE A 1 86 ? -7.713 7.910 4.095 1.00 94.12 86 PHE A N 1
ATOM 635 C CA . PHE A 1 86 ? -9.156 7.665 4.172 1.00 94.12 86 PHE A CA 1
ATOM 636 C C . PHE A 1 86 ? -9.484 6.265 4.691 1.00 94.12 86 PHE A C 1
ATOM 638 O O . PHE A 1 86 ? -10.475 6.102 5.404 1.00 94.12 86 PHE A O 1
ATOM 645 N N . VAL A 1 87 ? -8.660 5.261 4.381 1.00 95.19 87 VAL A N 1
ATOM 646 C CA . VAL A 1 87 ? -8.813 3.904 4.924 1.00 95.19 87 VAL A CA 1
ATOM 647 C C . VAL A 1 87 ? -8.546 3.906 6.429 1.00 95.19 87 VAL A C 1
ATOM 649 O O . VAL A 1 87 ? -9.376 3.412 7.195 1.00 95.19 87 VAL A O 1
ATOM 652 N N . ALA A 1 88 ? -7.448 4.535 6.859 1.00 93.75 88 ALA A N 1
ATOM 653 C CA . ALA A 1 88 ? -7.077 4.629 8.270 1.00 93.75 88 ALA A CA 1
ATOM 654 C C . ALA A 1 88 ? -8.116 5.407 9.099 1.00 93.75 88 ALA A C 1
ATOM 656 O O . ALA A 1 88 ? -8.590 4.922 10.128 1.00 93.75 88 ALA A O 1
ATOM 657 N N . ILE A 1 89 ? -8.545 6.583 8.625 1.00 94.12 89 ILE A N 1
ATOM 658 C CA . ILE A 1 89 ? -9.581 7.391 9.286 1.00 94.12 89 ILE A CA 1
ATOM 659 C C . ILE A 1 89 ? -10.892 6.610 9.357 1.00 94.12 89 ILE A C 1
ATOM 661 O O . ILE A 1 89 ? -11.546 6.586 10.405 1.00 94.12 89 ILE A O 1
ATOM 665 N N . ARG A 1 90 ? -11.286 5.936 8.265 1.00 93.19 90 ARG A N 1
ATOM 666 C CA . ARG A 1 90 ? -12.537 5.176 8.237 1.00 93.19 90 ARG A CA 1
ATOM 667 C C . ARG A 1 90 ? -12.527 4.024 9.237 1.00 93.19 90 ARG A C 1
ATOM 669 O O . ARG A 1 90 ? -13.565 3.809 9.857 1.00 93.19 90 ARG A O 1
ATOM 676 N N . ALA A 1 91 ? -11.389 3.357 9.435 1.00 91.56 91 ALA A N 1
ATOM 677 C CA . ALA A 1 91 ? -11.232 2.264 10.399 1.00 91.56 91 ALA A CA 1
ATOM 678 C C . ALA A 1 91 ? -11.446 2.692 11.864 1.00 91.56 91 ALA A C 1
ATOM 680 O O . ALA A 1 91 ? -11.800 1.865 12.703 1.00 91.56 91 ALA A O 1
ATOM 681 N N . ILE A 1 92 ? -11.244 3.973 12.186 1.00 91.81 92 ILE A N 1
ATOM 682 C CA . ILE A 1 92 ? -11.524 4.538 13.517 1.00 91.81 92 ILE A CA 1
ATOM 683 C C . ILE A 1 92 ? -12.949 5.111 13.562 1.00 91.81 92 ILE A C 1
ATOM 685 O O . ILE A 1 92 ? -13.692 4.934 14.530 1.00 91.81 92 ILE A O 1
ATOM 689 N N . ALA A 1 93 ? -13.364 5.799 12.497 1.00 92.12 93 ALA A N 1
ATOM 690 C CA . ALA A 1 93 ? -14.671 6.439 12.423 1.00 92.12 93 ALA A CA 1
ATOM 691 C C . ALA A 1 93 ? -15.831 5.427 12.435 1.00 92.12 93 ALA A C 1
ATOM 693 O O . ALA A 1 93 ? -16.877 5.718 13.014 1.00 92.12 93 ALA A O 1
ATOM 694 N N . SER A 1 94 ? -15.667 4.249 11.822 1.00 89.50 94 SER A N 1
ATOM 695 C CA . SER A 1 94 ? -16.679 3.181 11.817 1.00 89.50 94 SER A CA 1
ATOM 696 C C . SER A 1 94 ? -16.978 2.656 13.224 1.00 89.50 94 SER A C 1
ATOM 698 O O . SER A 1 94 ? -18.145 2.499 13.591 1.00 89.50 94 SER A O 1
ATOM 700 N N . GLU A 1 95 ? -15.951 2.454 14.047 1.00 90.06 95 GLU A N 1
ATOM 701 C CA . GLU A 1 95 ? -16.096 2.032 15.444 1.00 90.06 95 GLU A CA 1
ATOM 702 C C . GLU A 1 95 ? -16.741 3.113 16.305 1.00 90.06 95 GLU A C 1
ATOM 704 O O . GLU A 1 95 ? -17.565 2.824 17.175 1.00 90.06 95 GLU A O 1
ATOM 709 N N . LYS A 1 96 ? -16.380 4.378 16.063 1.00 91.00 96 LYS A N 1
ATOM 710 C CA . LYS A 1 96 ? -16.995 5.510 16.756 1.00 91.00 96 LYS A CA 1
ATOM 711 C C . LYS A 1 96 ? -18.483 5.622 16.412 1.00 91.00 96 LYS A C 1
ATOM 713 O O . LYS A 1 96 ? -19.293 5.824 17.312 1.00 91.00 96 LYS A O 1
ATOM 718 N N . GLN A 1 97 ? -18.841 5.475 15.136 1.00 91.56 97 GLN A N 1
ATOM 719 C CA . GLN A 1 97 ? -20.215 5.601 14.642 1.00 91.56 97 GLN A CA 1
ATOM 720 C C . GLN A 1 97 ? -21.120 4.453 15.108 1.00 91.56 97 GLN A C 1
ATOM 722 O O . GLN A 1 97 ? -22.275 4.685 15.445 1.00 91.56 97 GLN A O 1
ATOM 727 N N . SER A 1 98 ? -20.600 3.226 15.149 1.00 87.94 98 SER A N 1
ATOM 728 C CA . SER A 1 98 ? -21.338 2.040 15.611 1.00 87.94 98 SER A CA 1
ATOM 729 C C . SER A 1 98 ? -21.449 1.938 17.136 1.00 87.94 98 SER A C 1
ATOM 731 O O . SER A 1 98 ? -22.141 1.062 17.646 1.00 87.94 98 SER A O 1
ATOM 733 N N . GLY A 1 99 ? -20.741 2.790 17.885 1.00 88.75 99 GLY A N 1
ATOM 734 C CA . GLY A 1 99 ? -20.587 2.652 19.335 1.00 88.75 99 GLY A CA 1
ATOM 735 C C . GLY A 1 99 ? -19.609 1.546 19.755 1.00 88.75 99 GLY A C 1
ATOM 736 O O . GLY A 1 99 ? -19.318 1.424 20.947 1.00 88.75 99 GLY A O 1
ATOM 737 N N . GLY A 1 100 ? -19.040 0.797 18.800 1.00 87.25 100 GLY A N 1
ATOM 738 C CA . GLY A 1 100 ? -18.066 -0.268 19.037 1.00 87.25 100 GLY A CA 1
ATOM 739 C C . GLY A 1 100 ? -16.826 0.200 19.797 1.00 87.25 100 GLY A C 1
ATOM 740 O O . GLY A 1 100 ? -16.300 -0.549 20.615 1.00 87.25 100 GLY A O 1
ATOM 741 N N . LEU A 1 101 ? -16.418 1.465 19.638 1.00 86.56 101 LEU A N 1
ATOM 742 C CA . LEU A 1 101 ? -15.293 2.032 20.390 1.00 86.56 101 LEU A CA 1
ATOM 743 C C . LEU A 1 101 ? -15.534 2.009 21.909 1.00 86.56 101 LEU A C 1
ATOM 745 O O . LEU A 1 101 ? -14.627 1.695 22.675 1.00 86.56 101 LEU A O 1
ATOM 749 N N . LYS A 1 102 ? -16.762 2.298 22.365 1.00 89.06 102 LYS A N 1
ATOM 750 C CA . LYS A 1 102 ? -17.096 2.264 23.800 1.00 89.06 102 LYS A CA 1
ATOM 751 C C . LYS A 1 102 ? -17.032 0.835 24.340 1.00 89.06 102 LYS A C 1
ATOM 753 O O . LYS A 1 102 ? -16.456 0.615 25.401 1.00 89.06 102 LYS A O 1
ATOM 758 N N . LEU A 1 103 ? -17.556 -0.126 23.577 1.00 87.75 103 LEU A N 1
ATOM 759 C CA . LEU A 1 103 ? -17.503 -1.552 23.914 1.00 87.75 103 LEU A CA 1
ATOM 760 C C . LEU A 1 103 ? -16.055 -2.063 23.957 1.00 87.75 103 LEU A C 1
ATOM 762 O O . LEU A 1 103 ? -15.660 -2.755 24.894 1.00 87.75 103 LEU A O 1
ATOM 766 N N . LEU A 1 104 ? -15.231 -1.656 22.989 1.00 85.94 104 LEU A N 1
ATOM 767 C CA . LEU A 1 104 ? -13.805 -1.971 22.947 1.00 85.94 104 LEU A CA 1
ATOM 768 C C . LEU A 1 104 ? -13.055 -1.418 24.150 1.00 85.94 104 LEU A C 1
ATOM 770 O O . LEU A 1 104 ? -12.183 -2.105 24.671 1.00 85.94 104 LEU A O 1
ATOM 774 N N . LEU A 1 105 ? -13.372 -0.211 24.618 1.00 86.31 105 LEU A N 1
ATOM 775 C CA . LEU A 1 105 ? -12.738 0.364 25.806 1.00 86.31 105 LEU A CA 1
ATOM 776 C C . LEU A 1 105 ? -13.164 -0.340 27.102 1.00 86.31 105 LEU A C 1
ATOM 778 O O . LEU A 1 105 ? -12.344 -0.455 28.007 1.00 86.31 105 LEU A O 1
ATOM 782 N N . GLN A 1 106 ? -14.393 -0.858 27.167 1.00 89.25 106 GLN A N 1
ATOM 783 C CA . GLN A 1 106 ? -14.898 -1.624 28.313 1.00 89.25 106 GLN A CA 1
ATOM 784 C C . GLN A 1 106 ? -14.350 -3.059 28.378 1.00 89.25 106 GLN A C 1
ATOM 786 O O . GLN A 1 106 ? -14.306 -3.648 29.457 1.00 89.25 106 GLN A O 1
ATOM 791 N N . LEU A 1 107 ? -13.914 -3.630 27.249 1.00 84.44 107 LEU A N 1
ATOM 792 C CA . LEU A 1 107 ? -13.322 -4.969 27.214 1.00 84.44 107 LEU A CA 1
ATOM 793 C C . LEU A 1 107 ? -11.989 -5.025 27.991 1.00 84.44 107 LEU A C 1
ATOM 795 O O . LEU A 1 107 ? -11.117 -4.172 27.765 1.00 84.44 107 LEU A O 1
ATOM 799 N N . PRO A 1 108 ? -11.774 -6.058 28.832 1.00 79.81 108 PRO A N 1
ATOM 800 C CA . PRO A 1 108 ? -10.526 -6.238 29.563 1.00 79.81 108 PRO A CA 1
ATOM 801 C C . PRO A 1 108 ? -9.362 -6.429 28.586 1.00 79.81 108 PRO A C 1
ATOM 803 O O . PRO A 1 108 ? -9.401 -7.285 27.703 1.00 79.81 108 PRO A O 1
ATOM 806 N N . GLY A 1 109 ? -8.316 -5.620 28.736 1.00 77.56 109 GLY A N 1
ATOM 807 C CA . GLY A 1 109 ? -7.123 -5.685 27.896 1.00 77.56 109 GLY A CA 1
ATOM 808 C C . GLY A 1 109 ? -6.478 -4.323 27.670 1.00 77.56 109 GLY A C 1
ATOM 809 O O . GLY A 1 109 ? -7.132 -3.282 27.741 1.00 77.56 109 GLY A O 1
ATOM 810 N N . ASN A 1 110 ? -5.181 -4.342 27.370 1.00 85.38 110 ASN A N 1
ATOM 811 C CA . ASN A 1 110 ? -4.381 -3.130 27.221 1.00 85.38 110 ASN A CA 1
ATOM 812 C C . ASN A 1 110 ? -4.759 -2.376 25.940 1.00 85.38 110 ASN A C 1
ATOM 814 O O . ASN A 1 110 ? -4.906 -2.981 24.875 1.00 85.38 110 ASN A O 1
ATOM 818 N N . LEU A 1 111 ? -4.841 -1.045 26.030 1.00 86.31 111 LEU A N 1
ATOM 819 C CA . LEU A 1 111 ? -5.086 -0.167 24.881 1.00 86.31 111 LEU A CA 1
ATOM 820 C C . LEU A 1 111 ? -4.050 -0.388 23.769 1.00 86.31 111 LEU A C 1
ATOM 822 O O . LEU A 1 111 ? -4.410 -0.459 22.598 1.00 86.31 111 LEU A O 1
ATOM 826 N N . THR A 1 112 ? -2.787 -0.596 24.143 1.00 88.62 112 THR A N 1
ATOM 827 C CA . THR A 1 112 ? -1.688 -0.869 23.210 1.00 88.62 112 THR A CA 1
ATOM 828 C C . THR A 1 112 ? -1.953 -2.086 22.332 1.00 88.62 112 THR A C 1
ATOM 830 O O . THR A 1 112 ? -1.658 -2.040 21.147 1.00 88.62 112 THR A O 1
ATOM 833 N N . SER A 1 113 ? -2.555 -3.152 22.868 1.00 88.62 113 SER A N 1
ATOM 834 C CA . SER A 1 113 ? -2.875 -4.349 22.077 1.00 88.62 113 SER A CA 1
ATOM 835 C C . SER A 1 113 ? -4.037 -4.128 21.113 1.00 88.62 113 SER A C 1
ATOM 837 O O . SER A 1 113 ? -4.053 -4.707 20.033 1.00 88.62 113 SER A O 1
ATOM 839 N N . LYS A 1 114 ? -5.001 -3.281 21.488 1.00 89.75 114 LYS A N 1
ATOM 840 C CA . LYS A 1 114 ? -6.118 -2.892 20.614 1.00 89.75 114 LYS A CA 1
ATOM 841 C C . LYS A 1 114 ? -5.599 -2.036 19.452 1.00 89.75 114 LYS A C 1
ATOM 843 O O . LYS A 1 114 ? -5.916 -2.301 18.297 1.00 89.75 114 LYS A O 1
ATOM 848 N N . LEU A 1 115 ? -4.727 -1.070 19.753 1.00 90.94 115 LEU A N 1
ATOM 849 C CA . LEU A 1 115 ? -4.072 -0.226 18.749 1.00 90.94 115 LEU A CA 1
ATOM 850 C C . LEU A 1 115 ? -3.118 -1.019 17.849 1.00 90.94 115 LEU A C 1
ATOM 852 O O . LEU A 1 115 ? -3.129 -0.817 16.638 1.00 90.94 115 LEU A O 1
ATOM 856 N N . SER A 1 116 ? -2.326 -1.942 18.404 1.00 91.94 116 SER A N 1
ATOM 857 C CA . SER A 1 116 ? -1.386 -2.736 17.610 1.00 91.94 116 SER A CA 1
ATOM 858 C C . SER A 1 116 ? -2.097 -3.710 16.674 1.00 91.94 116 SER A C 1
ATOM 860 O O . SER A 1 116 ? -1.670 -3.845 15.534 1.00 91.94 116 SER A O 1
ATOM 862 N N . ALA A 1 117 ? -3.206 -4.331 17.095 1.00 92.75 117 ALA A N 1
ATOM 863 C CA . ALA A 1 117 ? -4.020 -5.164 16.209 1.00 92.75 117 ALA A CA 1
ATOM 864 C C . ALA A 1 117 ? -4.548 -4.360 15.008 1.00 92.75 117 ALA A C 1
ATOM 866 O O . ALA A 1 117 ? -4.421 -4.804 13.867 1.00 92.75 117 ALA A O 1
ATOM 867 N N . LYS A 1 118 ? -5.062 -3.147 15.251 1.00 93.50 118 LYS A N 1
ATOM 868 C CA . LYS A 1 118 ? -5.550 -2.253 14.192 1.00 93.50 118 LYS A CA 1
ATOM 869 C C . LYS A 1 118 ? -4.422 -1.809 13.256 1.00 93.50 118 LYS A C 1
ATOM 871 O O . LYS A 1 118 ? -4.571 -1.881 12.040 1.00 93.50 118 LYS A O 1
ATOM 876 N N . GLY A 1 119 ? -3.276 -1.417 13.814 1.00 93.81 119 GLY A N 1
ATOM 877 C CA . GLY A 1 119 ? -2.084 -1.066 13.039 1.00 93.81 119 GLY A CA 1
ATOM 878 C C . GLY A 1 119 ? -1.597 -2.218 12.156 1.00 93.81 119 GLY A C 1
ATOM 879 O O . GLY A 1 119 ? -1.360 -2.016 10.970 1.00 93.81 119 GLY A O 1
ATOM 880 N N . LEU A 1 120 ? -1.525 -3.440 12.694 1.00 94.88 120 LEU A N 1
ATOM 881 C CA . LEU A 1 120 ? -1.131 -4.629 11.931 1.00 94.88 120 LEU A CA 1
ATOM 882 C C . LEU A 1 120 ? -2.092 -4.931 10.782 1.00 94.88 120 LEU A C 1
ATOM 884 O O . LEU A 1 120 ? -1.640 -5.268 9.692 1.00 94.88 120 LEU A O 1
ATOM 888 N N . VAL A 1 121 ? -3.401 -4.800 11.002 1.00 95.81 121 VAL A N 1
ATOM 889 C CA . VAL A 1 121 ? -4.389 -5.019 9.940 1.00 95.81 121 VAL A CA 1
ATOM 890 C C . VAL A 1 121 ? -4.307 -3.942 8.865 1.00 95.81 121 VAL A C 1
ATOM 892 O O . VAL A 1 121 ? -4.382 -4.276 7.687 1.00 95.81 121 VAL A O 1
ATOM 895 N N . LEU A 1 122 ? -4.101 -2.674 9.231 1.00 94.56 122 LEU A N 1
ATOM 896 C CA . LEU A 1 122 ? -3.890 -1.603 8.251 1.00 94.56 122 LEU A CA 1
ATOM 897 C C . LEU A 1 122 ? -2.617 -1.830 7.425 1.00 94.56 122 LEU A C 1
ATOM 899 O O . LEU A 1 122 ? -2.664 -1.701 6.203 1.00 94.56 122 LEU A O 1
ATOM 903 N N . LEU A 1 123 ? -1.514 -2.235 8.064 1.00 92.94 123 LEU A N 1
ATOM 9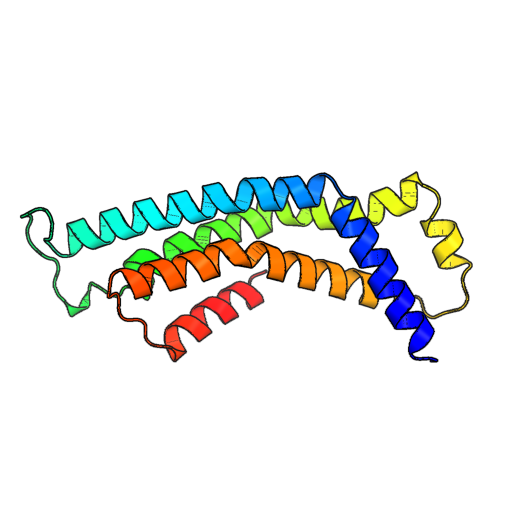04 C CA . LEU A 1 123 ? -0.275 -2.606 7.373 1.00 92.94 123 LEU A CA 1
ATOM 905 C C . LEU A 1 123 ? -0.487 -3.800 6.438 1.00 92.94 123 LEU A C 1
ATOM 907 O O . LEU A 1 123 ? -0.083 -3.761 5.281 1.00 92.94 123 LEU A O 1
ATOM 911 N N . ALA A 1 124 ? -1.165 -4.848 6.902 1.00 94.12 124 ALA A N 1
ATOM 912 C CA . ALA A 1 124 ? -1.474 -6.006 6.072 1.00 94.12 124 ALA A CA 1
ATOM 913 C C . ALA A 1 124 ? -2.410 -5.644 4.903 1.00 94.12 124 ALA A C 1
ATOM 915 O O . ALA A 1 124 ? -2.217 -6.125 3.790 1.00 94.12 124 ALA A O 1
ATOM 916 N N . GLY A 1 125 ? -3.371 -4.741 5.116 1.00 93.44 125 GLY A N 1
ATOM 917 C CA . GLY A 1 125 ? -4.205 -4.171 4.059 1.00 93.44 125 GLY A CA 1
ATOM 918 C C . GLY A 1 125 ? -3.396 -3.404 3.013 1.00 93.44 125 GLY A C 1
ATOM 919 O O . GLY A 1 125 ? -3.650 -3.546 1.818 1.00 93.44 125 GLY A O 1
ATOM 920 N N . TRP A 1 126 ? -2.386 -2.643 3.440 1.00 92.12 126 TRP A N 1
ATOM 921 C CA . TRP A 1 126 ? -1.451 -1.985 2.526 1.00 92.12 126 TRP A CA 1
ATOM 922 C C . TRP A 1 126 ? -0.639 -2.997 1.709 1.00 92.12 126 TRP A C 1
ATOM 924 O O . TRP A 1 126 ? -0.530 -2.851 0.496 1.00 92.12 126 TRP A O 1
ATOM 934 N N . LEU A 1 127 ? -0.162 -4.084 2.327 1.00 91.75 127 LEU A N 1
ATOM 935 C CA . LEU A 1 127 ? 0.520 -5.166 1.605 1.00 91.75 127 LEU A CA 1
ATOM 936 C C . LEU A 1 127 ? -0.379 -5.827 0.549 1.00 91.75 127 LEU A C 1
ATOM 938 O O . LEU A 1 127 ? 0.095 -6.151 -0.537 1.00 91.75 127 LEU A O 1
ATOM 942 N N . VAL A 1 128 ? -1.678 -5.985 0.821 1.00 93.12 128 V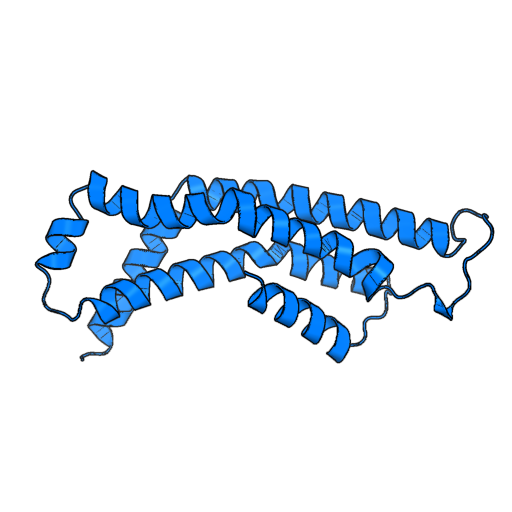AL A N 1
ATOM 943 C CA . VAL A 1 128 ? -2.651 -6.446 -0.189 1.00 93.12 128 VAL A CA 1
ATOM 944 C C . VAL A 1 128 ? -2.766 -5.436 -1.335 1.00 93.12 128 VAL A C 1
ATOM 946 O O . VAL A 1 128 ? -2.844 -5.826 -2.499 1.00 93.12 128 VAL A O 1
ATOM 949 N N . ALA A 1 129 ? -2.715 -4.137 -1.045 1.00 92.19 129 ALA A N 1
ATOM 950 C CA . ALA A 1 129 ? -2.729 -3.104 -2.076 1.00 92.19 129 ALA A CA 1
ATOM 951 C C . ALA A 1 129 ? -1.478 -3.144 -2.982 1.00 92.19 129 ALA A C 1
ATOM 953 O O . ALA A 1 129 ? -1.558 -2.702 -4.126 1.00 92.19 129 ALA A O 1
ATOM 954 N N . LEU A 1 130 ? -0.356 -3.737 -2.543 1.00 91.06 130 LEU A N 1
ATOM 955 C CA . LEU A 1 130 ? 0.861 -3.926 -3.355 1.00 91.06 130 LEU A CA 1
ATOM 956 C C . LEU A 1 130 ? 0.737 -5.003 -4.449 1.00 91.06 130 LEU A C 1
ATOM 958 O O . LEU A 1 130 ? 1.628 -5.119 -5.292 1.00 91.06 130 LEU A O 1
ATOM 962 N N . ILE A 1 131 ? -0.351 -5.783 -4.474 1.00 93.12 131 ILE A N 1
ATOM 963 C CA . ILE A 1 131 ? -0.540 -6.879 -5.441 1.00 93.12 131 ILE A CA 1
ATOM 964 C C . ILE A 1 131 ? -0.361 -6.420 -6.904 1.00 93.12 131 ILE A C 1
ATOM 966 O O . ILE A 1 131 ? 0.398 -7.077 -7.618 1.00 93.12 131 ILE A O 1
ATOM 970 N N . PRO A 1 132 ? -0.964 -5.312 -7.383 1.00 93.31 132 PRO A N 1
ATOM 971 C CA . PRO A 1 132 ? -0.758 -4.842 -8.755 1.00 93.31 132 PRO A CA 1
ATOM 972 C C . PRO A 1 132 ? 0.704 -4.547 -9.112 1.00 93.31 132 PRO A C 1
ATOM 974 O O . PRO A 1 132 ? 1.129 -4.864 -10.216 1.00 93.31 132 PRO A O 1
ATOM 977 N N . GLY A 1 133 ? 1.498 -4.010 -8.186 1.00 90.75 133 GLY A N 1
ATOM 978 C CA . GLY A 1 133 ? 2.925 -3.742 -8.375 1.00 90.75 133 GLY A CA 1
ATOM 979 C C . GLY A 1 133 ? 3.737 -5.029 -8.495 1.00 90.75 133 GLY A C 1
ATOM 980 O O . GLY A 1 133 ? 4.600 -5.144 -9.364 1.00 90.75 133 GLY A O 1
ATOM 981 N N . LEU A 1 134 ? 3.407 -6.042 -7.686 1.00 91.31 134 LEU A N 1
ATOM 982 C CA . LEU A 1 134 ? 3.992 -7.379 -7.821 1.00 91.31 134 LEU A CA 1
ATOM 983 C C . LEU A 1 134 ? 3.626 -8.019 -9.167 1.00 91.31 134 LEU A C 1
ATOM 985 O O . LEU A 1 134 ? 4.488 -8.608 -9.818 1.00 91.31 134 LEU A O 1
ATOM 989 N N . LEU A 1 135 ? 2.376 -7.866 -9.616 1.00 93.31 135 LEU A N 1
ATOM 990 C CA . LEU A 1 135 ? 1.946 -8.316 -10.942 1.00 93.31 135 LEU A CA 1
ATOM 991 C C . LEU A 1 135 ? 2.696 -7.582 -12.060 1.00 93.31 135 LEU A C 1
ATOM 993 O O . LEU A 1 135 ? 3.108 -8.223 -13.019 1.00 93.31 135 LEU A O 1
ATOM 997 N N . ALA A 1 136 ? 2.949 -6.280 -11.917 1.00 91.81 136 ALA A N 1
ATOM 998 C CA . ALA A 1 136 ? 3.759 -5.501 -12.853 1.00 91.81 136 ALA A CA 1
ATOM 999 C C . ALA A 1 136 ? 5.183 -6.076 -12.981 1.00 91.81 136 ALA A C 1
ATOM 1001 O O . ALA A 1 136 ? 5.668 -6.310 -14.087 1.00 91.81 136 ALA A O 1
ATOM 1002 N N . ILE A 1 137 ? 5.834 -6.396 -11.858 1.00 90.44 137 ILE A N 1
ATOM 1003 C CA . ILE A 1 137 ? 7.158 -7.044 -11.856 1.00 90.44 137 ILE A CA 1
ATOM 1004 C C . ILE A 1 137 ? 7.110 -8.408 -12.564 1.00 90.44 137 ILE A C 1
ATOM 1006 O O . ILE A 1 137 ? 8.013 -8.741 -13.334 1.00 90.44 137 ILE A O 1
ATOM 1010 N N . LEU A 1 138 ? 6.068 -9.208 -12.316 1.00 91.38 138 LEU A N 1
ATOM 1011 C CA . LEU A 1 138 ? 5.892 -10.507 -12.971 1.00 91.38 138 LEU A CA 1
ATOM 1012 C C . LEU A 1 138 ? 5.680 -10.362 -14.483 1.00 91.38 138 LEU A C 1
ATOM 1014 O O . LEU A 1 138 ? 6.297 -11.100 -15.249 1.00 91.38 138 LEU A O 1
ATOM 1018 N N . LEU A 1 139 ? 4.872 -9.390 -14.912 1.00 92.06 139 LEU A N 1
ATOM 1019 C CA . LEU A 1 139 ? 4.654 -9.086 -16.326 1.00 92.06 139 LEU A CA 1
ATOM 1020 C C . LEU A 1 139 ? 5.956 -8.660 -17.007 1.00 92.06 139 LEU A C 1
ATOM 1022 O O . LEU A 1 139 ? 6.293 -9.199 -18.057 1.00 92.06 139 LEU A O 1
ATOM 1026 N N . TRP A 1 140 ? 6.745 -7.785 -16.378 1.00 91.00 140 TRP A N 1
ATOM 1027 C CA . TRP A 1 140 ? 8.056 -7.389 -16.899 1.00 91.00 140 TRP A CA 1
ATOM 1028 C C . TRP A 1 140 ? 8.991 -8.586 -17.105 1.00 91.00 140 TRP A C 1
ATOM 1030 O O . TRP A 1 140 ? 9.583 -8.743 -18.172 1.00 91.00 140 TRP A O 1
ATOM 1040 N N . LYS A 1 141 ? 9.071 -9.484 -16.114 1.00 89.00 141 LYS A N 1
ATOM 1041 C CA . LYS A 1 141 ? 9.844 -10.728 -16.246 1.00 89.00 141 LYS A CA 1
ATOM 1042 C C . LYS A 1 141 ? 9.315 -11.617 -17.372 1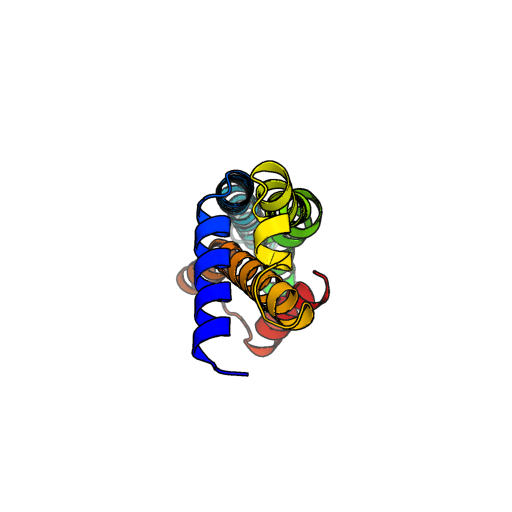.00 89.00 141 LYS A C 1
ATOM 1044 O O . LYS A 1 141 ? 10.112 -12.221 -18.082 1.00 89.00 141 LYS A O 1
ATOM 1049 N N . SER A 1 142 ? 7.995 -11.685 -17.555 1.00 90.31 142 SER A N 1
ATOM 1050 C CA . SER A 1 142 ? 7.385 -12.455 -18.647 1.00 90.31 142 SER A CA 1
ATOM 1051 C C . SER A 1 142 ? 7.693 -11.879 -20.035 1.00 90.31 142 SER A C 1
ATOM 1053 O O . SER A 1 142 ? 7.780 -12.635 -20.997 1.00 90.31 142 SER A O 1
ATOM 1055 N N . TYR A 1 143 ? 7.947 -10.571 -20.132 1.00 87.56 143 TYR A N 1
ATOM 1056 C CA . TYR A 1 143 ? 8.408 -9.909 -21.357 1.00 87.56 143 TYR A CA 1
ATOM 1057 C C . TYR A 1 143 ? 9.905 -10.120 -21.641 1.00 87.56 143 TYR A C 1
ATOM 1059 O O . TYR A 1 143 ? 10.422 -9.593 -22.620 1.00 87.56 143 TYR A O 1
ATOM 1067 N N . GLY A 1 144 ? 10.612 -10.887 -20.802 1.00 84.94 144 GLY A N 1
ATOM 1068 C CA . GLY A 1 144 ? 12.055 -11.116 -20.912 1.00 84.94 144 GLY A CA 1
ATOM 1069 C C . GLY A 1 144 ? 12.907 -10.028 -20.253 1.00 84.94 144 GLY A C 1
ATOM 1070 O O . GLY A 1 144 ? 14.124 -10.016 -20.418 1.00 84.94 144 GLY A O 1
ATOM 1071 N N . GLY A 1 145 ? 12.289 -9.121 -19.494 1.00 83.19 145 GLY A N 1
ATOM 1072 C CA . GLY A 1 145 ? 12.982 -8.046 -18.805 1.00 83.19 145 GLY A CA 1
ATOM 1073 C C . GLY A 1 145 ? 13.868 -8.542 -17.658 1.00 83.19 145 GLY A C 1
ATOM 1074 O O . GLY A 1 145 ? 13.444 -9.330 -16.807 1.00 83.19 145 GLY A O 1
ATOM 1075 N N . HIS A 1 146 ? 15.102 -8.041 -17.596 1.00 83.81 146 HIS A N 1
ATOM 1076 C CA . HIS A 1 146 ? 16.022 -8.329 -16.499 1.00 83.81 146 HIS A CA 1
ATOM 1077 C C . HIS A 1 146 ? 15.802 -7.372 -15.328 1.00 83.81 146 HIS A C 1
ATOM 1079 O O . HIS A 1 146 ? 15.527 -6.189 -15.515 1.00 83.81 146 HIS A O 1
ATOM 1085 N N . LEU A 1 147 ? 15.932 -7.898 -14.110 1.00 83.12 147 LEU A N 1
ATOM 1086 C CA . LEU A 1 147 ? 15.889 -7.124 -12.875 1.00 83.12 147 LEU A CA 1
ATOM 1087 C C . LEU A 1 147 ? 16.984 -7.612 -11.943 1.00 83.12 147 LEU A C 1
ATOM 1089 O O . LEU A 1 147 ? 17.076 -8.810 -11.660 1.00 83.12 147 LEU A O 1
ATOM 1093 N N . TYR A 1 148 ? 17.780 -6.679 -11.432 1.00 84.12 148 TYR A N 1
ATOM 1094 C CA . TYR A 1 148 ? 18.732 -6.981 -10.382 1.00 84.12 148 TYR A CA 1
ATOM 1095 C C . TYR A 1 148 ? 17.999 -7.011 -9.036 1.00 84.12 148 TYR A C 1
ATOM 1097 O O . TYR A 1 148 ? 17.356 -6.041 -8.621 1.00 84.12 148 TYR A O 1
ATOM 1105 N N . ALA A 1 149 ? 18.037 -8.166 -8.366 1.00 82.31 149 ALA A N 1
ATOM 1106 C CA . ALA A 1 149 ? 17.246 -8.398 -7.159 1.00 82.31 149 ALA A CA 1
ATOM 1107 C C . ALA A 1 149 ? 17.573 -7.416 -6.012 1.00 82.31 149 ALA A C 1
ATOM 1109 O O . ALA A 1 149 ? 16.623 -6.911 -5.414 1.00 82.31 149 ALA A O 1
ATOM 1110 N N . PRO A 1 150 ? 18.849 -7.073 -5.725 1.00 84.00 150 PRO A N 1
ATOM 1111 C CA . PRO A 1 150 ? 19.179 -6.093 -4.687 1.00 84.00 150 PRO A CA 1
ATOM 1112 C C . PRO A 1 150 ? 18.625 -4.690 -4.957 1.00 84.00 150 PRO A C 1
ATOM 1114 O O . PRO A 1 150 ? 18.108 -4.055 -4.045 1.00 84.00 150 PRO A O 1
ATOM 1117 N N . GLU A 1 151 ? 18.672 -4.223 -6.205 1.00 81.00 151 GLU A N 1
ATOM 1118 C CA . GLU A 1 151 ? 18.122 -2.917 -6.596 1.00 81.00 151 GLU A CA 1
ATOM 1119 C C . GLU A 1 151 ? 16.600 -2.883 -6.479 1.00 81.00 151 GLU A C 1
ATOM 1121 O O . GLU A 1 151 ? 16.030 -1.941 -5.930 1.00 81.00 151 GLU A O 1
ATOM 1126 N N . THR A 1 152 ? 15.942 -3.953 -6.930 1.00 83.75 152 THR A N 1
ATOM 1127 C CA . THR A 1 152 ? 14.484 -4.082 -6.822 1.00 83.75 152 THR A CA 1
ATOM 1128 C C . THR A 1 152 ? 14.057 -4.112 -5.353 1.00 83.75 152 THR A C 1
ATOM 1130 O O . THR A 1 152 ? 13.089 -3.458 -4.973 1.00 83.75 152 THR A O 1
ATOM 1133 N N . LEU A 1 153 ? 14.800 -4.831 -4.504 1.00 84.00 153 LEU A N 1
ATOM 1134 C CA . LEU A 1 153 ? 14.545 -4.880 -3.066 1.00 84.00 153 LEU A CA 1
ATOM 1135 C C . LEU A 1 153 ? 14.759 -3.510 -2.416 1.00 84.00 153 LEU A C 1
ATOM 1137 O O . LEU A 1 153 ? 13.938 -3.097 -1.604 1.00 84.00 153 LEU A O 1
ATOM 1141 N N . ASN A 1 154 ? 15.821 -2.792 -2.790 1.00 86.00 154 ASN A N 1
ATOM 1142 C CA . ASN A 1 154 ? 16.089 -1.449 -2.286 1.00 86.00 154 ASN A CA 1
ATOM 1143 C C . ASN A 1 154 ? 14.963 -0.471 -2.650 1.00 86.00 154 ASN A C 1
ATOM 1145 O O . ASN A 1 154 ? 14.542 0.313 -1.806 1.00 86.00 154 ASN A O 1
ATOM 1149 N N . LEU A 1 155 ? 14.426 -0.554 -3.870 1.00 83.19 155 LEU A N 1
ATOM 1150 C CA . LEU A 1 155 ? 13.278 0.252 -4.286 1.00 83.19 155 LEU A CA 1
ATOM 1151 C C . LEU A 1 155 ? 12.024 -0.093 -3.474 1.00 83.19 155 LEU A C 1
ATOM 1153 O O . LEU A 1 155 ? 11.376 0.806 -2.942 1.00 83.19 155 LEU A O 1
ATOM 1157 N N . LEU A 1 156 ? 11.707 -1.383 -3.323 1.00 80.25 156 LEU A N 1
ATOM 1158 C CA . LEU A 1 156 ? 10.552 -1.832 -2.538 1.00 80.25 156 LEU A CA 1
ATOM 1159 C C . LEU A 1 156 ? 10.658 -1.412 -1.065 1.00 80.25 156 LEU A C 1
ATOM 1161 O O . LEU A 1 156 ? 9.689 -0.920 -0.492 1.00 80.25 156 LEU A O 1
ATOM 1165 N N . LEU A 1 157 ? 11.838 -1.569 -0.459 1.00 80.56 157 LEU A N 1
ATOM 1166 C CA . LEU A 1 157 ? 12.101 -1.144 0.916 1.00 80.56 157 LEU A CA 1
ATOM 1167 C C . LEU A 1 157 ? 12.065 0.378 1.051 1.00 80.56 157 LEU A C 1
ATOM 1169 O O . LEU A 1 157 ? 11.471 0.887 1.994 1.00 80.56 157 LEU A O 1
ATOM 1173 N N . GLY A 1 158 ? 12.651 1.111 0.104 1.00 80.56 158 GLY A N 1
ATOM 1174 C CA . GLY A 1 158 ? 12.606 2.570 0.081 1.00 80.56 158 GLY A CA 1
ATOM 1175 C C . GLY A 1 158 ? 11.176 3.095 0.003 1.00 80.56 158 GLY A C 1
ATOM 1176 O O . GLY A 1 158 ? 10.838 4.061 0.679 1.00 80.56 158 GLY A O 1
ATOM 1177 N N . HIS A 1 159 ? 10.319 2.419 -0.756 1.00 76.12 159 HIS A N 1
ATOM 1178 C CA . HIS A 1 159 ? 8.908 2.755 -0.834 1.00 76.12 159 HIS A CA 1
ATOM 1179 C C . HIS A 1 159 ? 8.161 2.433 0.472 1.00 76.12 159 HIS A C 1
ATOM 1181 O O . HIS A 1 159 ? 7.409 3.261 0.970 1.00 76.12 159 HIS A O 1
ATOM 1187 N N . LEU A 1 160 ? 8.440 1.284 1.097 1.00 71.06 160 LEU A N 1
ATOM 1188 C CA . LEU A 1 160 ? 7.887 0.935 2.412 1.00 71.06 160 LEU A CA 1
ATOM 1189 C C . LEU A 1 160 ? 8.330 1.878 3.543 1.00 71.06 160 LEU A C 1
ATOM 1191 O O . LEU A 1 160 ? 7.597 2.016 4.511 1.00 71.06 160 LEU A O 1
ATOM 1195 N N . LEU A 1 161 ? 9.516 2.488 3.449 1.00 73.38 161 LEU A N 1
ATOM 1196 C CA . LEU A 1 161 ? 10.045 3.415 4.461 1.00 73.38 161 LEU A CA 1
ATOM 1197 C C . LEU A 1 161 ? 9.555 4.859 4.291 1.00 73.38 161 LEU A C 1
ATOM 1199 O O . LEU A 1 161 ? 9.661 5.648 5.228 1.00 73.38 161 LEU A O 1
ATOM 1203 N N . ARG A 1 162 ? 9.095 5.231 3.092 1.00 67.06 162 ARG A N 1
ATOM 1204 C CA . ARG A 1 162 ? 8.554 6.570 2.805 1.00 67.06 162 ARG A CA 1
ATOM 1205 C C . ARG A 1 162 ? 7.080 6.716 3.191 1.00 67.06 162 ARG A C 1
ATOM 1207 O O . ARG A 1 162 ? 6.635 7.848 3.364 1.00 67.06 162 ARG A O 1
ATOM 1214 N N . VAL A 1 163 ? 6.361 5.598 3.290 1.00 56.94 163 VAL A N 1
ATOM 1215 C CA . VAL A 1 163 ? 4.944 5.494 3.683 1.00 56.94 163 VAL A CA 1
ATOM 1216 C C . VAL A 1 163 ? 4.825 5.350 5.195 1.00 56.94 163 VAL A C 1
ATOM 1218 O O . VAL A 1 163 ? 3.940 6.019 5.773 1.00 56.94 163 VAL A O 1
#

Radius of gyration: 20.34 Å; chains: 1; bounding box: 46×27×65 Å

Foldseek 3Di:
DPPVVLVVLLVVLLVVLVVDPLLVVLLVVLQCLLVVQQVVLVVQLCVCCCVVVDDHDDPVPNDCVVSHLVSSCVSVVCSVVPRLVVSLVCSVVVCVVVVVVVVVVVDDDDPVSSVVSNVVSSVVSVVVSCVSSVVSVVVCVVVVHDDDPVSVVVVVVVSVVVD

pLDDT: mean 87.12, std 8.47, range [52.0, 96.31]

Sequence (163 aa):
MRSHSFLHLVGKEWSELFASRSFWLLLLMIGPLVGHGFITAVGLYAEASGSGGGPAALPQGLTPLDGMLAPTFGAYDLAATFLFPFVAIRAIASEKQSGGLKLLLQLPGNLTSKLSAKGLVLLAGWLVALIPGLLAILLWKSYGGHLYAPETLNLLLGHLLRV